Protein AF-A0A7C1S223-F1 (afdb_monomer_lite)

Radius of gyration: 25.38 Å; chains: 1; bounding box: 85×43×44 Å

Secondary structure (DSSP, 8-state):
-HHHHHHHHHHHHHHHTTGGG-------EEEEETTEEEEHHHHHTT--TTS-HHHHHHHHHHHHHHHHHHHHHHHHHHHHS-HHHHHHHHHHHHHHHHHHHHHHHHHHHHHHHHHHH-TTTGGG----

Structure (mmCIF, N/CA/C/O backbone):
data_AF-A0A7C1S223-F1
#
_entry.id   AF-A0A7C1S223-F1
#
loop_
_atom_site.group_PDB
_atom_site.id
_atom_site.type_symbol
_atom_site.label_atom_id
_atom_site.label_alt_id
_atom_site.label_comp_id
_atom_site.label_asym_id
_atom_site.label_entity_id
_atom_site.label_seq_id
_atom_site.pdbx_PDB_ins_code
_atom_site.Cartn_x
_atom_site.Cartn_y
_atom_site.Cartn_z
_atom_site.occupancy
_atom_site.B_iso_or_equiv
_atom_site.auth_seq_id
_atom_site.auth_comp_id
_atom_site.auth_asym_id
_atom_site.auth_atom_id
_atom_site.pdbx_PDB_model_num
ATOM 1 N N . MET A 1 1 ? -47.259 29.517 -0.362 1.00 57.94 1 MET A N 1
ATOM 2 C CA . MET A 1 1 ? -46.346 30.187 -1.318 1.00 57.94 1 MET A CA 1
ATOM 3 C C . MET A 1 1 ? -44.890 30.212 -0.841 1.00 57.94 1 MET A C 1
ATOM 5 O O . MET A 1 1 ? -44.037 29.763 -1.584 1.00 57.94 1 MET A O 1
ATOM 9 N N . LYS A 1 2 ? -44.570 30.630 0.398 1.00 62.50 2 LYS A N 1
ATOM 10 C CA . LYS A 1 2 ? -43.174 30.615 0.908 1.00 62.50 2 LYS A CA 1
ATOM 11 C C . LYS A 1 2 ? -42.541 29.210 1.007 1.00 62.50 2 LYS A C 1
ATOM 13 O O . LYS A 1 2 ? -41.375 29.047 0.677 1.00 62.50 2 LYS A O 1
ATOM 18 N N . LYS A 1 3 ? -43.317 28.187 1.398 1.00 65.00 3 LYS A N 1
ATOM 19 C CA . LYS A 1 3 ? -42.835 26.792 1.513 1.00 65.00 3 LYS A CA 1
ATOM 20 C C . LYS A 1 3 ? -42.526 26.142 0.157 1.00 65.00 3 LYS A C 1
ATOM 22 O O . LYS A 1 3 ? -41.528 25.450 0.036 1.00 65.00 3 LYS A O 1
ATOM 27 N N . THR A 1 4 ? -43.339 26.403 -0.869 1.00 73.50 4 THR A N 1
ATOM 28 C CA . THR A 1 4 ? -43.108 25.890 -2.230 1.00 73.50 4 THR A CA 1
ATOM 29 C C . THR A 1 4 ? -41.893 26.537 -2.893 1.00 73.50 4 THR A C 1
ATOM 31 O O . THR A 1 4 ? -41.138 25.846 -3.566 1.00 73.50 4 THR A O 1
ATOM 34 N N . VAL A 1 5 ? -41.643 27.826 -2.634 1.00 78.62 5 VAL A N 1
ATOM 35 C CA . VAL A 1 5 ? -40.414 28.511 -3.075 1.00 78.62 5 VAL A CA 1
ATOM 36 C C . VAL A 1 5 ? -39.179 27.942 -2.368 1.00 78.62 5 VAL A C 1
ATOM 38 O O . VAL A 1 5 ? -38.170 27.693 -3.017 1.00 78.62 5 VAL A O 1
ATOM 41 N N . PHE A 1 6 ? -39.265 27.658 -1.065 1.00 78.06 6 PHE A N 1
ATOM 42 C CA . PHE A 1 6 ? -38.156 27.064 -0.308 1.00 78.06 6 PHE A CA 1
ATOM 43 C C . PHE A 1 6 ? -37.776 25.661 -0.817 1.00 78.06 6 PHE A C 1
ATOM 45 O O . PHE A 1 6 ? -36.595 25.355 -0.961 1.00 78.06 6 PHE A O 1
ATOM 52 N N . ILE A 1 7 ? -38.770 24.840 -1.175 1.00 81.44 7 ILE A N 1
ATOM 53 C CA . ILE A 1 7 ? -38.551 23.510 -1.770 1.00 81.44 7 ILE A CA 1
ATOM 54 C C . ILE A 1 7 ? -37.887 23.625 -3.152 1.00 81.44 7 ILE A C 1
ATOM 56 O O . ILE A 1 7 ? -36.958 22.876 -3.443 1.00 81.44 7 ILE A O 1
ATOM 60 N N . LEU A 1 8 ? -38.304 24.587 -3.982 1.00 79.06 8 LEU A N 1
ATOM 61 C CA . LEU A 1 8 ? -37.706 24.838 -5.300 1.00 79.06 8 LEU A CA 1
ATOM 62 C C . LEU A 1 8 ? -36.240 25.290 -5.211 1.00 79.06 8 LEU A C 1
ATOM 64 O O . LEU A 1 8 ? -35.409 24.831 -5.994 1.00 79.06 8 LEU A O 1
ATOM 68 N N . VAL A 1 9 ? -35.906 26.134 -4.229 1.00 81.62 9 VAL A N 1
ATOM 69 C CA . VAL A 1 9 ? -34.526 26.586 -3.989 1.00 81.62 9 VAL A CA 1
ATOM 70 C C . VAL A 1 9 ? -33.638 25.420 -3.553 1.00 81.62 9 VAL A C 1
ATOM 72 O O . VAL A 1 9 ? -32.579 25.225 -4.148 1.00 81.62 9 VAL A O 1
ATOM 75 N N . ILE A 1 10 ? -34.093 24.596 -2.599 1.00 79.12 10 ILE A N 1
ATOM 76 C CA . ILE A 1 10 ? -33.368 23.392 -2.157 1.00 79.12 10 ILE A CA 1
ATOM 77 C C . ILE A 1 10 ? -33.157 22.422 -3.323 1.00 79.12 10 ILE A C 1
ATOM 79 O O . ILE A 1 10 ? -32.052 21.919 -3.510 1.00 79.12 10 ILE A O 1
ATOM 83 N N . CYS A 1 11 ? -34.181 22.203 -4.149 1.00 75.88 11 CYS A N 1
ATOM 84 C CA . CYS A 1 11 ? -34.079 21.311 -5.301 1.00 75.88 11 CYS A CA 1
ATOM 85 C C . CYS A 1 11 ? -33.046 21.826 -6.323 1.00 75.88 11 CYS A C 1
ATOM 87 O O . CYS A 1 11 ? -32.237 21.047 -6.821 1.00 75.88 11 CYS A O 1
ATOM 89 N N . SER A 1 12 ? -32.981 23.143 -6.564 1.00 71.88 12 SER A N 1
ATOM 90 C CA . SER A 1 12 ? -31.993 23.733 -7.484 1.00 71.88 12 SER A CA 1
ATOM 91 C C . SER A 1 12 ? -30.538 23.584 -7.014 1.00 71.88 12 SER A C 1
ATOM 93 O O . SER A 1 12 ? -29.646 23.416 -7.845 1.00 71.88 12 SER A O 1
ATOM 95 N N . VAL A 1 13 ? -30.298 23.583 -5.696 1.00 73.19 13 VAL A N 1
ATOM 96 C CA . VAL A 1 13 ? -28.958 23.384 -5.118 1.00 73.19 13 VAL A CA 1
ATOM 97 C C . VAL A 1 13 ? -28.494 21.939 -5.312 1.00 73.19 13 VAL A C 1
ATOM 99 O O . VAL A 1 13 ? -27.343 21.717 -5.677 1.00 73.19 13 VAL A O 1
ATOM 102 N N . VAL A 1 14 ? -29.393 20.959 -5.166 1.00 71.25 14 VAL A N 1
ATOM 103 C CA . VAL A 1 14 ? -29.063 19.534 -5.357 1.00 71.25 14 VAL A CA 1
ATOM 104 C C . VAL A 1 14 ? -28.717 19.220 -6.821 1.00 71.25 14 VAL A C 1
ATOM 106 O O . VAL A 1 14 ? -27.809 18.434 -7.081 1.00 71.25 14 VAL A O 1
ATOM 109 N N . PHE A 1 15 ? -29.362 19.879 -7.792 1.00 65.88 15 PHE A N 1
ATOM 110 C CA . PHE A 1 15 ? -29.074 19.668 -9.219 1.00 65.88 15 PHE A CA 1
ATOM 111 C C . PHE A 1 15 ? -27.711 20.218 -9.678 1.00 65.88 15 PHE A C 1
ATOM 113 O O . PHE A 1 15 ? -27.177 19.747 -10.681 1.00 65.88 15 PHE A O 1
ATOM 120 N N . LYS A 1 16 ? -27.110 21.179 -8.959 1.00 65.06 16 LYS A N 1
ATOM 121 C CA . LYS A 1 16 ? -25.791 21.748 -9.304 1.00 65.06 16 LYS A CA 1
ATOM 122 C C . LYS A 1 16 ? -24.601 20.953 -8.760 1.00 65.06 16 LYS A C 1
ATOM 124 O O . LYS A 1 16 ? -23.479 21.172 -9.206 1.00 65.06 16 LYS A O 1
ATOM 129 N N . SER A 1 17 ? -24.821 19.985 -7.871 1.00 58.94 17 SER A N 1
ATOM 130 C CA . SER A 1 17 ? -23.744 19.141 -7.332 1.00 58.94 17 SER A CA 1
ATOM 131 C C . SER A 1 17 ? -23.275 18.026 -8.278 1.00 58.94 17 SER A C 1
ATOM 133 O O . SER A 1 17 ? -22.273 17.379 -7.988 1.00 58.94 17 SER A O 1
ATOM 135 N N . CYS A 1 18 ? -23.944 17.803 -9.416 1.00 61.44 18 CYS A N 1
ATOM 136 C CA . CYS A 1 18 ? -23.562 16.747 -10.365 1.00 61.44 18 CYS A CA 1
ATOM 137 C C . CYS A 1 18 ? -22.368 17.110 -11.275 1.00 61.44 18 CYS A C 1
ATOM 139 O O . CYS A 1 18 ? -21.725 16.212 -11.806 1.00 61.44 18 CYS A O 1
ATOM 141 N N . GLU A 1 19 ? -22.015 18.393 -11.430 1.00 57.50 19 GLU A N 1
ATOM 142 C CA . GLU A 1 19 ? -20.868 18.817 -12.265 1.00 57.50 19 GLU A CA 1
ATOM 143 C C . GLU A 1 19 ? -19.510 18.743 -11.538 1.00 57.50 19 GLU A C 1
ATOM 145 O O . GLU A 1 19 ? -18.454 18.778 -12.174 1.00 57.50 19 GLU A O 1
ATOM 150 N N . LEU A 1 20 ? -19.510 18.555 -10.211 1.00 54.66 20 LEU A N 1
ATOM 151 C CA . LEU A 1 20 ? -18.281 18.400 -9.420 1.00 54.66 20 LEU A CA 1
ATOM 152 C C . LEU A 1 20 ? -17.667 16.989 -9.513 1.00 54.66 20 LEU A C 1
ATOM 154 O O . LEU A 1 20 ? -16.570 16.760 -9.013 1.00 54.66 20 LEU A O 1
ATOM 158 N N . PHE A 1 21 ? -18.343 16.054 -10.190 1.00 56.44 21 PHE A N 1
ATOM 159 C CA . PHE A 1 21 ? -17.828 14.722 -10.538 1.00 56.44 21 PHE A CA 1
ATOM 160 C C . PHE A 1 21 ? -17.119 14.709 -11.899 1.00 56.44 21 PHE A C 1
ATOM 162 O O . PHE A 1 21 ? -17.083 13.692 -12.596 1.00 56.44 21 PHE A O 1
ATOM 169 N N . THR A 1 22 ? -16.520 15.834 -12.294 1.00 50.66 22 THR A N 1
ATOM 170 C CA . THR A 1 22 ? -15.601 15.841 -13.430 1.00 50.66 22 THR A CA 1
ATOM 171 C C . THR A 1 22 ? -14.393 14.994 -13.044 1.00 50.66 22 THR A C 1
ATOM 173 O O . THR A 1 22 ? -13.528 15.428 -12.281 1.00 50.66 22 THR A O 1
ATOM 176 N N . LYS A 1 23 ? -14.359 13.751 -13.541 1.00 54.97 23 LYS A N 1
ATOM 177 C CA . LYS A 1 23 ? -13.195 12.871 -13.470 1.00 54.97 23 LYS A CA 1
ATOM 178 C C . LYS A 1 23 ? -12.013 13.661 -14.020 1.00 54.97 23 LYS A C 1
ATOM 180 O O . LYS A 1 23 ? -11.907 13.864 -15.228 1.00 54.97 23 LYS A O 1
ATOM 185 N N . LYS A 1 24 ? -11.138 14.122 -13.119 1.00 52.16 24 LYS A N 1
ATOM 186 C CA . LYS A 1 24 ? -9.767 14.526 -13.445 1.00 52.16 24 LYS A CA 1
ATOM 187 C C . LYS A 1 24 ? -9.246 13.489 -14.436 1.00 52.16 24 LYS A C 1
ATOM 189 O O . LYS A 1 24 ? -9.527 12.309 -14.239 1.00 52.16 24 LYS A O 1
ATOM 194 N N . THR A 1 25 ? -8.594 13.910 -15.513 1.00 55.53 25 THR A N 1
ATOM 195 C CA . THR A 1 25 ? -8.080 13.037 -16.580 1.00 55.53 25 THR A CA 1
ATOM 196 C C . THR A 1 25 ? -7.046 12.062 -16.010 1.00 55.53 25 THR A C 1
ATOM 198 O O . THR A 1 25 ? -5.842 12.274 -16.114 1.00 55.53 25 THR A O 1
ATOM 201 N N . MET A 1 26 ? -7.518 11.037 -15.305 1.00 67.12 26 MET A N 1
ATOM 202 C CA . MET A 1 26 ? -6.725 10.018 -14.646 1.00 67.12 26 MET A CA 1
ATOM 203 C C . MET A 1 26 ? -6.450 8.944 -15.689 1.00 67.12 26 MET A C 1
ATOM 205 O O . MET A 1 26 ? -7.260 8.041 -15.851 1.00 67.12 26 MET A O 1
ATOM 209 N N . GLY A 1 27 ? -5.352 9.116 -16.432 1.00 81.88 27 GLY A N 1
ATOM 210 C CA . GLY A 1 27 ? -4.732 8.112 -17.303 1.00 81.88 27 GLY A CA 1
ATOM 211 C C . GLY A 1 27 ? -5.677 7.236 -18.139 1.00 81.88 27 GLY A C 1
ATOM 212 O O . GLY A 1 27 ? -6.808 7.590 -18.461 1.00 81.88 27 GLY A O 1
ATOM 213 N N . THR A 1 28 ? -5.187 6.060 -18.528 1.00 91.88 28 THR A N 1
ATOM 214 C CA . THR A 1 28 ? -6.028 4.981 -19.072 1.00 91.88 28 THR A CA 1
ATOM 215 C C . THR A 1 28 ? -6.172 3.912 -17.990 1.00 91.88 28 THR A C 1
ATOM 217 O O . THR A 1 28 ? -5.149 3.342 -17.606 1.00 91.88 28 THR A O 1
ATOM 220 N N . PRO A 1 29 ? -7.378 3.642 -17.459 1.00 92.75 29 PRO A N 1
ATOM 221 C CA . PRO A 1 29 ? -7.559 2.593 -16.463 1.00 92.75 29 PRO A CA 1
ATOM 222 C C . PRO A 1 29 ? -7.357 1.214 -17.101 1.00 92.75 29 PRO A C 1
ATOM 224 O O . PRO A 1 29 ? -7.846 0.954 -18.200 1.00 92.75 29 PRO A O 1
ATOM 227 N N . VAL A 1 30 ? -6.647 0.331 -16.401 1.00 94.25 30 VAL A N 1
ATOM 228 C CA . VAL A 1 30 ? -6.359 -1.048 -16.834 1.00 94.25 30 VAL A CA 1
ATOM 229 C C . VAL A 1 30 ? -7.015 -2.100 -15.937 1.00 94.25 30 VAL A C 1
ATOM 231 O O . VAL A 1 30 ? -7.243 -3.219 -16.384 1.00 94.25 30 VAL A O 1
ATOM 234 N N . ALA A 1 31 ? -7.362 -1.745 -14.695 1.00 95.44 31 ALA A N 1
ATOM 235 C CA . ALA A 1 31 ? -8.143 -2.582 -13.784 1.00 95.44 31 ALA A CA 1
ATOM 236 C C . ALA A 1 31 ? -8.930 -1.724 -12.775 1.00 95.44 31 ALA A C 1
ATOM 238 O O . ALA A 1 31 ? -8.633 -0.542 -12.587 1.00 95.44 31 ALA A O 1
ATOM 239 N N . ARG A 1 32 ? -9.943 -2.314 -12.128 1.00 95.06 32 ARG A N 1
ATOM 240 C CA . ARG A 1 32 ? -10.811 -1.651 -11.142 1.00 95.06 32 ARG A CA 1
ATOM 241 C C . ARG A 1 32 ? -11.227 -2.634 -10.041 1.00 95.06 32 ARG A C 1
ATOM 243 O O . ARG A 1 32 ? -11.603 -3.758 -10.360 1.00 95.06 32 ARG A O 1
ATOM 250 N N . VAL A 1 33 ? -11.210 -2.183 -8.785 1.00 95.69 33 VAL A N 1
ATOM 251 C CA . VAL A 1 33 ? -11.846 -2.838 -7.626 1.00 95.69 33 VAL A CA 1
ATOM 252 C C . VAL A 1 33 ? -12.664 -1.775 -6.892 1.00 95.69 33 VAL A C 1
ATOM 254 O O . VAL A 1 33 ? -12.104 -0.762 -6.478 1.00 95.69 33 VAL A O 1
ATOM 257 N N . ASP A 1 34 ? -13.981 -1.964 -6.799 1.00 91.69 34 ASP A N 1
ATOM 258 C CA . ASP A 1 34 ? -14.938 -0.980 -6.272 1.00 91.69 34 ASP A CA 1
ATOM 259 C C . ASP A 1 34 ? -14.729 0.425 -6.854 1.00 91.69 34 ASP A C 1
ATOM 261 O O . ASP A 1 34 ? -14.873 0.601 -8.058 1.00 91.69 34 ASP A O 1
ATOM 265 N N . GLU A 1 35 ? -14.398 1.442 -6.064 1.00 90.62 35 GLU A N 1
ATOM 266 C CA . GLU A 1 35 ? -14.139 2.807 -6.560 1.00 90.62 35 GLU A CA 1
ATOM 267 C C . GLU A 1 35 ? -12.645 3.091 -6.800 1.00 90.62 35 GLU A C 1
ATOM 269 O O . GLU A 1 35 ? -12.259 4.212 -7.136 1.00 90.62 35 GLU A O 1
ATOM 274 N N . THR A 1 36 ? -11.798 2.067 -6.676 1.00 92.44 36 THR A N 1
ATOM 275 C CA . THR A 1 36 ? -10.351 2.156 -6.883 1.00 92.44 36 THR A CA 1
ATOM 276 C C . THR A 1 36 ? -9.984 1.677 -8.283 1.00 92.44 36 THR A C 1
ATOM 278 O O . THR A 1 36 ? -10.400 0.607 -8.730 1.00 92.44 36 THR A O 1
ATOM 281 N N . TYR A 1 37 ? -9.165 2.458 -8.980 1.00 94.12 37 TYR A N 1
ATOM 282 C CA . TYR A 1 37 ? -8.721 2.173 -10.341 1.00 94.12 37 TYR A CA 1
ATOM 283 C C . TYR A 1 37 ? -7.202 2.032 -10.370 1.00 94.12 37 TYR A C 1
ATOM 285 O O . TYR A 1 37 ? -6.500 2.780 -9.692 1.00 94.12 37 TYR A O 1
ATOM 293 N N . LEU A 1 38 ? -6.719 1.090 -11.174 1.00 94.38 38 LEU A N 1
ATOM 294 C CA . LEU A 1 38 ? -5.312 0.951 -11.529 1.00 94.38 38 LEU A CA 1
ATOM 295 C C . LEU A 1 38 ? -5.102 1.530 -12.924 1.00 94.38 38 LEU A C 1
ATOM 297 O O . LEU A 1 38 ? -5.873 1.211 -13.837 1.00 94.38 38 LEU A O 1
ATOM 301 N N . TYR A 1 39 ? -4.069 2.347 -13.107 1.00 94.12 39 TYR A N 1
ATOM 302 C CA . TYR A 1 39 ? -3.822 3.037 -14.368 1.00 94.12 39 TYR A CA 1
ATOM 303 C C . TYR A 1 39 ? -2.660 2.426 -15.139 1.00 94.12 39 TYR A C 1
ATOM 305 O O . TYR A 1 39 ? -1.787 1.757 -14.592 1.00 94.12 39 TYR A O 1
ATOM 313 N N . LYS A 1 40 ? -2.650 2.672 -16.450 1.00 92.75 40 LYS A N 1
ATOM 314 C CA . LYS A 1 40 ? -1.601 2.195 -17.352 1.00 92.75 40 LYS A CA 1
ATOM 315 C C . LYS A 1 40 ? -0.207 2.628 -16.895 1.00 92.75 40 LYS A C 1
ATOM 317 O O . LYS A 1 40 ? 0.713 1.826 -16.986 1.00 92.75 40 LYS A O 1
ATOM 322 N N . ASP A 1 41 ? -0.065 3.842 -16.372 1.00 91.12 41 ASP A N 1
ATOM 323 C CA . ASP A 1 41 ? 1.226 4.382 -15.933 1.00 91.12 41 ASP A CA 1
ATOM 324 C C . ASP A 1 41 ? 1.788 3.627 -14.714 1.00 91.12 41 ASP A C 1
ATOM 326 O O . ASP A 1 41 ? 2.993 3.395 -14.646 1.00 91.12 41 ASP A O 1
ATOM 330 N N . ASP A 1 42 ? 0.918 3.139 -13.819 1.00 89.38 42 ASP A N 1
ATOM 331 C CA . ASP A 1 42 ? 1.304 2.326 -12.650 1.00 89.38 42 ASP A CA 1
ATOM 332 C C . ASP A 1 42 ? 1.877 0.958 -13.055 1.00 89.38 42 ASP A C 1
ATOM 334 O O . ASP A 1 42 ? 2.610 0.316 -12.303 1.00 89.38 42 ASP A O 1
ATOM 338 N N . VAL A 1 43 ? 1.515 0.496 -14.252 1.00 92.12 43 VAL A N 1
ATOM 339 C CA . VAL A 1 43 ? 1.881 -0.815 -14.793 1.00 92.12 43 VAL A CA 1
ATOM 340 C C . VAL A 1 43 ? 3.005 -0.699 -15.824 1.00 92.12 43 VAL A C 1
ATOM 342 O O . VAL A 1 43 ? 3.801 -1.624 -15.971 1.00 92.12 43 VAL A O 1
ATOM 345 N N . ALA A 1 44 ? 3.113 0.441 -16.512 1.00 89.50 44 ALA A N 1
ATOM 346 C CA . ALA A 1 44 ? 4.116 0.687 -17.543 1.00 89.50 44 ALA A CA 1
ATOM 347 C C . ALA A 1 44 ? 5.548 0.577 -17.003 1.00 89.50 44 ALA A C 1
ATOM 349 O O . ALA A 1 44 ? 6.419 0.065 -17.699 1.00 89.50 44 ALA A O 1
ATOM 350 N N . ALA A 1 45 ? 5.776 0.973 -15.747 1.00 87.06 45 ALA A N 1
ATOM 351 C CA . ALA A 1 45 ? 7.079 0.865 -15.091 1.00 87.06 45 ALA A CA 1
ATOM 352 C C . ALA A 1 45 ? 7.558 -0.588 -14.878 1.00 87.06 45 ALA A C 1
ATOM 354 O O . ALA A 1 45 ? 8.723 -0.805 -14.559 1.00 87.06 45 ALA A O 1
ATOM 355 N N . LEU A 1 46 ? 6.677 -1.584 -15.034 1.00 89.06 46 LEU A N 1
ATOM 356 C CA . LEU A 1 46 ? 7.008 -3.003 -14.868 1.00 89.06 46 LEU A CA 1
ATOM 357 C C . LEU A 1 46 ? 7.573 -3.644 -16.140 1.00 89.06 46 LEU A C 1
ATOM 359 O O . LEU A 1 46 ? 8.044 -4.778 -16.076 1.00 89.06 46 LEU A O 1
ATOM 363 N N . VAL A 1 47 ? 7.469 -2.965 -17.285 1.00 90.75 47 VAL A N 1
ATOM 364 C CA . VAL A 1 47 ? 7.859 -3.503 -18.591 1.00 90.75 47 VAL A CA 1
ATOM 365 C C . VAL A 1 47 ? 9.132 -2.813 -19.064 1.00 90.75 47 VAL A C 1
ATOM 367 O O . VAL A 1 47 ? 9.163 -1.589 -19.183 1.00 90.75 47 VAL A O 1
ATOM 370 N N . THR A 1 48 ? 10.171 -3.594 -19.364 1.00 89.81 48 THR A N 1
ATOM 371 C CA . THR A 1 48 ? 11.413 -3.085 -19.961 1.00 89.81 48 THR A CA 1
ATOM 372 C C . THR A 1 48 ? 11.462 -3.373 -21.467 1.00 89.81 48 THR A C 1
ATOM 374 O O . THR A 1 48 ? 10.786 -4.295 -21.935 1.00 89.81 48 THR A O 1
ATOM 377 N N . PRO A 1 49 ? 12.233 -2.600 -22.258 1.00 88.88 49 PRO A N 1
ATOM 378 C CA . PRO A 1 49 ? 12.316 -2.774 -23.712 1.00 88.88 49 PRO A CA 1
ATOM 379 C C . PRO A 1 49 ? 12.812 -4.152 -24.168 1.00 88.88 49 PRO A C 1
ATOM 381 O O . PRO A 1 49 ? 12.539 -4.561 -25.292 1.00 88.88 49 PRO A O 1
ATOM 384 N N . GLU A 1 50 ? 13.551 -4.860 -23.316 1.00 92.06 50 GLU A N 1
ATOM 385 C CA . GLU A 1 50 ? 14.140 -6.170 -23.606 1.00 92.06 50 GLU A CA 1
ATOM 386 C C . GLU A 1 50 ? 13.130 -7.321 -23.463 1.00 92.06 50 GLU A C 1
ATOM 388 O O . GLU A 1 50 ? 13.430 -8.454 -23.840 1.00 92.06 50 GLU A O 1
ATOM 393 N N . MET A 1 51 ? 11.945 -7.054 -22.906 1.00 92.88 51 MET A N 1
ATOM 394 C CA . MET A 1 51 ? 10.927 -8.070 -22.655 1.00 92.88 51 MET A CA 1
ATOM 395 C C . MET A 1 51 ? 10.145 -8.428 -23.917 1.00 92.88 51 MET A C 1
ATOM 397 O O . MET A 1 51 ? 9.753 -7.566 -24.704 1.00 92.88 51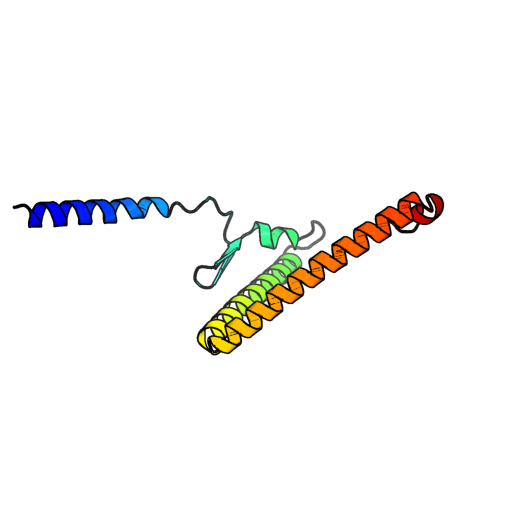 MET A O 1
ATOM 401 N N . THR A 1 52 ? 9.825 -9.715 -24.060 1.00 95.62 52 THR A N 1
ATOM 402 C CA . THR A 1 52 ? 8.868 -10.171 -25.071 1.00 95.62 52 THR A CA 1
ATOM 403 C C . THR A 1 52 ? 7.444 -9.728 -24.718 1.00 95.62 52 THR A C 1
ATOM 405 O O . THR A 1 52 ? 7.128 -9.361 -23.575 1.00 95.62 52 THR A O 1
ATOM 408 N N . VAL A 1 53 ? 6.547 -9.765 -25.705 1.00 92.88 53 VAL A N 1
ATOM 409 C CA . VAL A 1 53 ? 5.128 -9.444 -25.490 1.00 92.88 53 VAL A CA 1
ATOM 410 C C . VAL A 1 53 ? 4.501 -10.443 -24.513 1.00 92.88 53 VAL A C 1
ATOM 412 O O . VAL A 1 53 ? 3.725 -10.064 -23.639 1.00 92.88 53 VAL A O 1
ATOM 415 N N . GLU A 1 54 ? 4.878 -11.712 -24.615 1.00 95.12 54 GLU A N 1
ATOM 416 C CA . GLU A 1 54 ? 4.397 -12.794 -23.768 1.00 95.12 54 GLU A CA 1
ATOM 417 C C . GLU A 1 54 ? 4.852 -12.611 -22.314 1.00 95.12 54 GLU A C 1
ATOM 419 O O . GLU A 1 54 ? 4.031 -12.666 -21.394 1.00 95.12 54 GLU A O 1
ATOM 424 N N . ASP A 1 55 ? 6.138 -12.324 -22.097 1.00 93.19 55 ASP A N 1
ATOM 425 C CA . ASP A 1 55 ? 6.695 -12.145 -20.752 1.00 93.19 55 ASP A CA 1
ATOM 426 C C . ASP A 1 55 ? 6.111 -10.911 -20.060 1.00 93.19 55 ASP A C 1
ATOM 428 O O . ASP A 1 55 ? 5.716 -10.960 -18.888 1.00 93.19 55 ASP A O 1
ATOM 432 N N . SER A 1 56 ? 6.007 -9.801 -20.798 1.00 94.19 56 SER A N 1
ATOM 433 C CA . SER A 1 56 ? 5.415 -8.563 -20.288 1.00 94.19 56 SER A CA 1
ATOM 434 C C . SER A 1 56 ? 3.939 -8.748 -19.939 1.00 94.19 56 SER A C 1
ATOM 436 O O . SER A 1 56 ? 3.524 -8.347 -18.850 1.00 94.19 56 SER A O 1
ATOM 438 N N . ALA A 1 57 ? 3.160 -9.444 -20.773 1.00 94.62 57 ALA A N 1
ATOM 439 C CA . ALA A 1 57 ? 1.766 -9.761 -20.475 1.00 94.62 57 ALA A CA 1
ATOM 440 C C . ALA A 1 57 ? 1.615 -10.602 -19.194 1.00 94.62 57 ALA A C 1
ATOM 442 O O . ALA A 1 57 ? 0.749 -10.312 -18.363 1.00 94.62 57 ALA A O 1
ATOM 443 N N . VAL A 1 58 ? 2.471 -11.610 -18.987 1.00 96.62 58 VAL A N 1
ATOM 444 C CA . VAL A 1 58 ? 2.443 -12.450 -17.776 1.00 96.62 58 VAL A CA 1
ATOM 445 C C . VAL A 1 58 ? 2.774 -11.640 -16.520 1.00 96.62 58 VAL A C 1
ATOM 447 O O . VAL A 1 58 ? 2.083 -11.774 -15.503 1.00 96.62 58 VAL A O 1
ATOM 450 N N . ILE A 1 59 ? 3.805 -10.793 -16.571 1.00 95.25 59 ILE A N 1
ATOM 451 C CA . ILE A 1 59 ? 4.226 -9.962 -15.433 1.00 95.25 59 ILE A CA 1
ATOM 452 C C . ILE A 1 59 ? 3.158 -8.931 -15.079 1.00 95.25 59 ILE A C 1
ATOM 454 O O . ILE A 1 59 ? 2.773 -8.823 -13.910 1.00 95.25 59 ILE A O 1
ATOM 458 N N . VAL A 1 60 ? 2.621 -8.237 -16.083 1.00 95.81 60 VAL A N 1
ATOM 459 C CA . VAL A 1 60 ? 1.539 -7.267 -15.903 1.00 95.81 60 VAL A CA 1
ATOM 460 C C . VAL A 1 60 ? 0.303 -7.941 -15.312 1.00 95.81 60 VAL A C 1
ATOM 462 O O . VAL A 1 60 ? -0.230 -7.472 -14.308 1.00 95.81 60 VAL A O 1
ATOM 465 N N . ASN A 1 61 ? -0.121 -9.081 -15.859 1.00 95.88 61 ASN A N 1
ATOM 466 C CA . ASN A 1 61 ? -1.284 -9.803 -15.347 1.00 95.88 61 ASN A CA 1
ATOM 467 C C . ASN A 1 61 ? -1.079 -10.256 -13.891 1.00 95.88 61 ASN A C 1
ATOM 469 O O . ASN A 1 61 ? -1.969 -10.114 -13.051 1.00 95.88 61 ASN A O 1
ATOM 473 N N . ARG A 1 62 ? 0.114 -10.756 -13.545 1.00 96.38 62 ARG A N 1
ATOM 474 C CA . ARG A 1 62 ? 0.447 -11.124 -12.161 1.00 96.38 62 ARG A CA 1
ATOM 475 C C . ARG A 1 62 ? 0.373 -9.919 -11.224 1.00 96.38 62 ARG A C 1
ATOM 477 O O . ARG A 1 62 ? -0.147 -10.046 -10.116 1.00 96.38 62 ARG A O 1
ATOM 484 N N . PHE A 1 63 ? 0.881 -8.769 -11.658 1.00 96.75 63 PHE A N 1
ATOM 485 C CA . PHE A 1 63 ? 0.807 -7.536 -10.886 1.00 96.75 63 PHE A CA 1
ATOM 486 C C . PHE A 1 63 ? -0.643 -7.103 -10.652 1.00 96.75 63 PHE A C 1
ATOM 488 O O . PHE A 1 63 ? -1.015 -6.875 -9.502 1.00 96.75 63 PHE A O 1
ATOM 495 N N . ILE A 1 64 ? -1.464 -7.066 -11.707 1.00 97.44 64 ILE A N 1
ATOM 496 C CA . ILE A 1 64 ? -2.885 -6.700 -11.628 1.00 97.44 64 ILE A CA 1
ATOM 497 C C . ILE A 1 64 ? -3.629 -7.631 -10.665 1.00 97.44 64 ILE A C 1
ATOM 499 O O . ILE A 1 64 ? -4.343 -7.155 -9.784 1.00 97.44 64 ILE A O 1
ATOM 503 N N . ASN A 1 65 ? -3.416 -8.946 -10.768 1.00 97.81 65 ASN A N 1
ATOM 504 C CA . ASN A 1 65 ? -4.056 -9.920 -9.882 1.00 97.81 65 ASN A CA 1
ATOM 505 C C . ASN A 1 65 ? -3.647 -9.730 -8.419 1.00 97.81 65 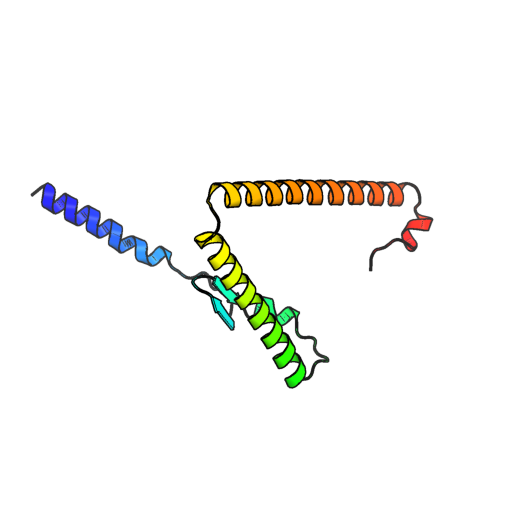ASN A C 1
ATOM 507 O O . ASN A 1 65 ? -4.499 -9.758 -7.529 1.00 97.81 65 ASN A O 1
ATOM 511 N N . ARG A 1 66 ? -2.355 -9.498 -8.149 1.00 97.62 66 ARG A N 1
ATOM 512 C CA . ARG A 1 66 ? -1.873 -9.215 -6.790 1.00 97.62 66 ARG A CA 1
ATOM 513 C C . ARG A 1 66 ? -2.477 -7.923 -6.249 1.00 97.62 66 ARG A C 1
ATOM 515 O O . ARG A 1 66 ? -2.960 -7.918 -5.121 1.00 97.62 66 ARG A O 1
ATOM 522 N N . TRP A 1 67 ? -2.471 -6.861 -7.051 1.00 97.50 67 TRP A N 1
ATOM 523 C CA . TRP A 1 67 ? -3.063 -5.577 -6.692 1.00 97.50 67 TRP A CA 1
ATOM 524 C C . TRP A 1 67 ? -4.549 -5.734 -6.350 1.00 97.50 67 TRP A C 1
ATOM 526 O O . TRP A 1 67 ? -4.966 -5.346 -5.261 1.00 97.50 67 TRP A O 1
ATOM 536 N N . ALA A 1 68 ? -5.330 -6.385 -7.215 1.00 98.00 68 ALA A N 1
ATOM 537 C CA . ALA A 1 68 ? -6.759 -6.588 -6.997 1.00 98.00 68 ALA A CA 1
ATOM 538 C C . ALA A 1 68 ? -7.030 -7.430 -5.740 1.00 98.00 68 ALA A C 1
ATOM 540 O O . ALA A 1 68 ? -7.887 -7.085 -4.929 1.00 98.00 68 ALA A O 1
ATOM 541 N N . THR A 1 69 ? -6.245 -8.49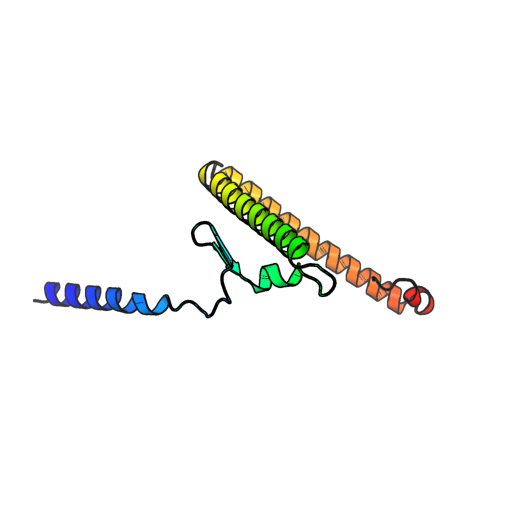2 -5.533 1.00 98.06 69 THR A N 1
ATOM 542 C CA . THR A 1 69 ? -6.332 -9.333 -4.329 1.00 98.06 69 THR A CA 1
ATOM 543 C C . THR A 1 69 ? -6.097 -8.510 -3.063 1.00 98.06 69 THR A C 1
ATOM 545 O O . THR A 1 69 ? -6.849 -8.638 -2.101 1.00 98.06 69 THR A O 1
ATOM 548 N N . GLN A 1 70 ? -5.091 -7.630 -3.058 1.00 97.88 70 GLN A N 1
ATOM 549 C CA . GLN A 1 70 ? -4.809 -6.754 -1.919 1.00 97.88 70 GLN A CA 1
ATOM 550 C C . GLN A 1 70 ? -5.958 -5.779 -1.636 1.00 97.88 70 GLN A C 1
ATOM 552 O O . GLN A 1 70 ? -6.299 -5.591 -0.469 1.00 97.88 70 GLN A O 1
ATOM 557 N N . GLN A 1 71 ? -6.586 -5.207 -2.670 1.00 97.50 71 GLN A N 1
ATOM 558 C CA . GLN A 1 71 ? -7.750 -4.329 -2.490 1.00 97.50 71 GLN A CA 1
ATOM 559 C C . GLN A 1 71 ? -8.922 -5.078 -1.846 1.00 97.50 71 GLN A C 1
ATOM 561 O O . GLN A 1 71 ? -9.453 -4.635 -0.828 1.00 97.50 71 GLN A O 1
ATOM 566 N N . LEU A 1 72 ? -9.261 -6.257 -2.374 1.00 97.50 72 LEU A N 1
ATOM 567 C CA . LEU A 1 72 ? -10.357 -7.079 -1.855 1.00 97.50 72 LEU A CA 1
ATOM 568 C C . LEU A 1 72 ? -10.107 -7.538 -0.412 1.00 97.50 72 LEU A C 1
ATOM 570 O O . LEU A 1 72 ? -11.021 -7.518 0.415 1.00 97.50 72 LEU A O 1
ATOM 574 N N . LEU A 1 73 ? -8.870 -7.926 -0.086 1.00 97.25 73 LEU A N 1
ATOM 575 C CA . LEU A 1 73 ? -8.484 -8.287 1.280 1.00 97.25 73 LEU A CA 1
ATOM 576 C C . LEU A 1 73 ? -8.599 -7.093 2.229 1.00 97.25 73 LEU A C 1
ATOM 578 O O . LEU A 1 73 ? -9.125 -7.243 3.329 1.00 97.25 73 LEU A O 1
ATOM 582 N N . MET A 1 74 ? -8.150 -5.911 1.804 1.00 95.38 74 MET A N 1
ATOM 583 C CA . MET A 1 74 ? -8.242 -4.688 2.600 1.00 95.38 74 MET A CA 1
ATOM 584 C C . MET A 1 74 ? -9.700 -4.285 2.854 1.00 95.38 74 MET A C 1
ATOM 586 O O . MET A 1 74 ? -10.077 -3.941 3.972 1.00 95.38 74 MET A O 1
ATOM 590 N N . GLU A 1 75 ? -10.556 -4.365 1.840 1.00 95.31 75 GLU A N 1
ATOM 591 C CA . GLU A 1 75 ? -11.993 -4.143 2.001 1.00 95.31 75 GLU A CA 1
ATOM 592 C C . GLU A 1 75 ? -12.645 -5.168 2.929 1.00 95.31 75 GLU A C 1
ATOM 594 O O . GLU A 1 75 ? -13.457 -4.804 3.782 1.00 95.31 75 GLU A O 1
ATOM 599 N N . GLY A 1 76 ? -12.270 -6.442 2.798 1.00 96.50 76 GLY A N 1
ATOM 600 C CA . GLY A 1 76 ? -12.689 -7.495 3.716 1.00 96.50 76 GLY A CA 1
ATOM 601 C C . GLY A 1 76 ? -12.266 -7.201 5.155 1.00 96.50 76 GLY A C 1
ATOM 602 O O . GLY A 1 76 ? -13.081 -7.330 6.065 1.00 96.50 76 GLY A O 1
ATOM 603 N N . ALA A 1 77 ? -11.029 -6.747 5.361 1.00 96.25 77 ALA A N 1
ATOM 604 C CA . ALA A 1 77 ? -10.509 -6.365 6.669 1.00 96.25 77 ALA A CA 1
ATOM 605 C C . ALA A 1 77 ? -11.310 -5.203 7.277 1.00 96.25 77 ALA A C 1
ATOM 607 O O . ALA A 1 77 ? -11.797 -5.324 8.398 1.00 96.25 77 ALA A O 1
ATOM 608 N N . ARG A 1 78 ? -11.554 -4.129 6.515 1.00 93.81 78 ARG A N 1
ATOM 609 C CA . ARG A 1 78 ? -12.344 -2.971 6.979 1.00 93.81 78 ARG A CA 1
ATOM 610 C C . ARG A 1 78 ? -13.769 -3.327 7.399 1.00 93.81 78 ARG A C 1
ATOM 612 O O . ARG A 1 78 ? -14.306 -2.712 8.315 1.00 93.81 78 ARG A O 1
ATOM 619 N N . ARG A 1 79 ? -14.400 -4.296 6.729 1.00 96.00 79 ARG A N 1
ATOM 620 C CA . ARG A 1 79 ? -15.768 -4.725 7.063 1.00 96.00 79 ARG A CA 1
ATOM 621 C C . ARG A 1 79 ? -15.831 -5.685 8.249 1.00 96.00 79 ARG A C 1
ATOM 623 O O . ARG A 1 79 ? -16.842 -5.701 8.941 1.00 96.00 79 ARG A O 1
ATOM 630 N N . ASN A 1 80 ? -14.792 -6.495 8.451 1.00 97.81 80 ASN A N 1
ATOM 631 C CA . ASN A 1 80 ? -14.844 -7.634 9.370 1.00 97.81 80 ASN A CA 1
ATOM 632 C C . ASN A 1 80 ? -14.023 -7.452 10.658 1.00 97.81 80 ASN A C 1
ATOM 634 O O . ASN A 1 80 ? -14.236 -8.197 11.611 1.00 97.81 80 ASN A O 1
ATOM 638 N N . ILE A 1 81 ? -13.092 -6.495 10.711 1.00 97.44 81 ILE A N 1
ATOM 639 C CA . ILE A 1 81 ? -12.318 -6.171 11.920 1.00 97.44 81 ILE A CA 1
ATOM 640 C C . ILE A 1 81 ? -13.090 -5.137 12.753 1.00 97.44 81 ILE A C 1
ATOM 642 O O . ILE A 1 81 ? -13.717 -4.237 12.198 1.00 97.44 81 ILE A O 1
ATOM 646 N N . SER A 1 82 ? -13.057 -5.240 14.085 1.00 98.25 82 SER A N 1
ATOM 647 C CA . SER A 1 82 ? -13.722 -4.263 14.959 1.00 98.25 82 SER A CA 1
ATOM 648 C C . SER A 1 82 ? -13.098 -2.870 14.831 1.00 98.25 82 SER A C 1
ATOM 650 O O . SER A 1 82 ? -11.895 -2.740 14.620 1.00 98.25 82 SER A O 1
ATOM 652 N N . LEU A 1 83 ? -13.900 -1.816 15.013 1.00 97.44 83 LEU A N 1
ATOM 653 C CA . LEU A 1 83 ? -13.421 -0.430 14.905 1.00 97.44 83 LEU A CA 1
ATOM 654 C C . LEU A 1 83 ? -12.237 -0.139 15.838 1.00 97.44 83 LEU A C 1
ATOM 656 O O . LEU A 1 83 ? -11.246 0.424 15.397 1.00 97.44 83 LEU A O 1
ATOM 660 N N . SER A 1 84 ? -12.288 -0.615 17.086 1.00 98.06 84 SER A N 1
ATOM 661 C CA . SER A 1 84 ? -11.196 -0.434 18.053 1.00 98.06 84 SER A CA 1
ATOM 662 C C . SER A 1 84 ? -9.880 -1.075 17.604 1.00 98.06 84 SER A C 1
ATOM 664 O O . SER A 1 84 ? -8.802 -0.587 17.921 1.00 98.06 84 SER A O 1
ATOM 666 N N . GLU A 1 85 ? -9.957 -2.202 16.895 1.00 98.12 85 GLU A N 1
ATOM 667 C CA . GLU A 1 85 ? -8.775 -2.890 16.382 1.00 98.12 85 GLU A CA 1
ATOM 668 C C . GLU A 1 85 ? -8.249 -2.218 15.111 1.00 98.12 85 GLU A C 1
ATOM 670 O O . GLU A 1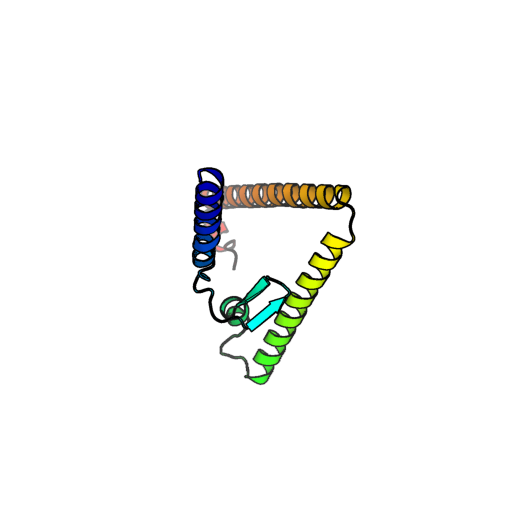 85 ? -7.038 -2.125 14.933 1.00 98.12 85 GLU A O 1
ATOM 675 N N . GLN A 1 86 ? -9.137 -1.693 14.260 1.00 97.81 86 GLN A N 1
ATOM 676 C CA . GLN A 1 86 ? -8.742 -0.855 13.125 1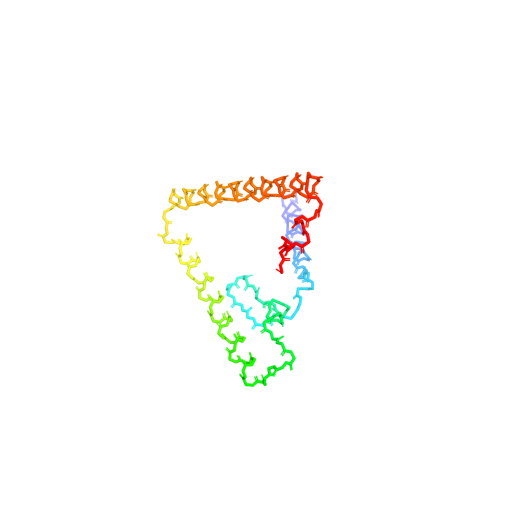.00 97.81 86 GLN A CA 1
ATOM 677 C C . GLN A 1 86 ? -7.996 0.397 13.606 1.00 97.81 86 GLN A C 1
ATOM 679 O O . GLN A 1 86 ? -6.893 0.653 13.138 1.00 97.81 86 GLN A O 1
ATOM 684 N N . GLU A 1 87 ? -8.531 1.101 14.608 1.00 98.12 87 GLU A N 1
ATOM 685 C CA . GLU A 1 87 ? -7.881 2.267 15.224 1.00 98.12 87 GLU A CA 1
ATOM 686 C C . GLU A 1 87 ? -6.499 1.913 15.795 1.00 98.12 87 GLU A C 1
ATOM 688 O O . GLU A 1 87 ? -5.515 2.601 15.526 1.00 98.12 87 GLU A O 1
ATOM 693 N N . ARG A 1 88 ? -6.387 0.782 16.506 1.00 98.19 88 ARG A N 1
ATOM 694 C CA . ARG A 1 88 ? -5.100 0.294 17.024 1.00 98.19 88 ARG A CA 1
ATOM 695 C C . ARG A 1 88 ? -4.083 0.034 15.905 1.00 98.19 88 ARG A C 1
ATOM 697 O O . ARG A 1 88 ? -2.895 0.306 16.082 1.00 98.19 88 ARG A O 1
ATOM 704 N N . LEU A 1 89 ? -4.515 -0.533 14.778 1.00 97.75 89 LEU A N 1
ATOM 705 C CA . LEU A 1 89 ? -3.649 -0.786 13.623 1.00 97.75 89 LEU A CA 1
ATOM 706 C C . LEU A 1 89 ? -3.230 0.518 12.936 1.00 97.75 89 LEU A C 1
ATOM 708 O O . LEU A 1 89 ? -2.058 0.661 12.586 1.00 97.75 89 LEU A O 1
ATOM 712 N N . ASP A 1 90 ? -4.144 1.474 12.794 1.00 97.44 90 ASP A N 1
ATOM 713 C CA . ASP A 1 90 ? -3.855 2.785 12.211 1.00 97.44 90 ASP A CA 1
ATOM 714 C C . ASP A 1 90 ? -2.834 3.564 13.056 1.00 97.44 90 ASP A C 1
ATOM 716 O O . ASP A 1 90 ? -1.893 4.155 12.514 1.00 97.44 90 ASP A O 1
ATOM 720 N N . ASP A 1 91 ? -2.938 3.498 14.386 1.00 98.31 91 ASP A N 1
ATOM 721 C CA . ASP A 1 91 ? -1.952 4.078 15.302 1.00 98.31 91 ASP A CA 1
ATOM 722 C C . ASP A 1 91 ? -0.561 3.453 15.128 1.00 98.31 91 ASP A C 1
ATOM 724 O O . ASP A 1 91 ? 0.445 4.169 15.083 1.00 98.31 91 ASP A O 1
ATOM 728 N N . LEU A 1 92 ? -0.489 2.128 14.964 1.00 98.44 92 LEU A N 1
ATOM 729 C CA . LEU A 1 92 ? 0.773 1.432 14.697 1.00 98.44 92 LEU A CA 1
ATOM 730 C C . LEU A 1 92 ? 1.381 1.838 13.351 1.00 98.44 92 LEU A C 1
ATOM 732 O O . LEU A 1 92 ? 2.589 2.064 13.269 1.00 98.44 92 LEU A O 1
ATOM 736 N N . VAL A 1 93 ? 0.566 1.971 12.301 1.00 98.12 93 VAL A N 1
ATOM 737 C CA . VAL A 1 93 ? 1.024 2.451 10.987 1.00 98.12 93 VAL A CA 1
ATOM 738 C C . VAL A 1 93 ? 1.575 3.874 11.097 1.00 98.12 93 VAL A C 1
ATOM 740 O O . VAL A 1 93 ? 2.625 4.180 10.525 1.00 98.12 93 VAL A O 1
ATOM 743 N N . ASN A 1 94 ? 0.912 4.740 11.863 1.00 98.38 94 ASN A N 1
ATOM 744 C CA . ASN A 1 94 ? 1.359 6.112 12.085 1.00 98.38 94 ASN A CA 1
ATOM 745 C C . ASN A 1 94 ? 2.674 6.183 12.869 1.00 98.38 94 ASN A C 1
ATOM 747 O O . ASN A 1 94 ? 3.546 6.974 12.502 1.00 98.38 94 ASN A O 1
ATOM 751 N N . GLN A 1 95 ? 2.849 5.355 13.900 1.00 98.56 95 GLN A N 1
ATOM 752 C CA . GLN A 1 95 ? 4.118 5.253 14.629 1.00 98.56 95 GLN A CA 1
ATOM 753 C C . GLN A 1 95 ? 5.238 4.759 13.715 1.00 98.56 95 GLN A C 1
ATOM 755 O O . GLN A 1 95 ? 6.267 5.419 13.592 1.00 98.56 95 GLN A O 1
ATOM 760 N N . TYR A 1 96 ? 4.998 3.676 12.974 1.00 98.50 96 TYR A N 1
ATOM 761 C CA . TYR A 1 96 ? 5.989 3.132 12.051 1.00 98.50 96 TYR A CA 1
ATOM 762 C C . TYR A 1 96 ? 6.407 4.146 10.977 1.00 98.50 96 TYR A C 1
ATOM 764 O O . TYR A 1 96 ? 7.584 4.256 10.633 1.00 98.50 96 TYR A O 1
ATOM 772 N N . LYS A 1 97 ? 5.462 4.955 10.481 1.00 98.31 97 LYS A N 1
ATOM 773 C CA . LYS A 1 97 ? 5.763 6.070 9.578 1.00 98.31 97 LYS A CA 1
ATOM 774 C C . LYS A 1 97 ? 6.696 7.092 10.234 1.00 98.31 97 LYS A C 1
ATOM 776 O O . LYS A 1 97 ? 7.650 7.527 9.595 1.00 98.31 97 LYS A O 1
ATOM 781 N N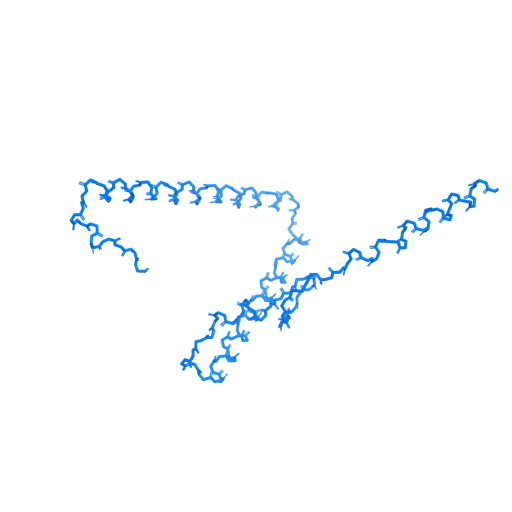 . GLN A 1 98 ? 6.445 7.492 11.479 1.00 98.50 98 GLN A N 1
ATOM 782 C CA . GLN A 1 98 ? 7.313 8.443 12.188 1.00 98.50 98 GLN A CA 1
ATOM 783 C C . GLN A 1 98 ? 8.723 7.882 12.393 1.00 98.50 98 GLN A C 1
ATOM 785 O O . GLN A 1 98 ? 9.707 8.596 12.168 1.00 98.50 98 GLN A O 1
ATOM 790 N N . ASP A 1 99 ? 8.820 6.604 12.752 1.00 98.50 99 ASP A N 1
ATOM 791 C CA . ASP A 1 99 ? 10.092 5.915 12.947 1.00 98.50 99 ASP A CA 1
ATOM 792 C C . ASP A 1 99 ? 10.892 5.843 11.648 1.00 98.50 99 ASP A C 1
ATOM 794 O O . ASP A 1 99 ? 12.073 6.196 11.635 1.00 98.50 99 ASP A O 1
ATOM 798 N N . LEU A 1 100 ? 10.240 5.479 10.538 1.00 98.56 100 LEU A N 1
ATOM 799 C CA . LEU A 1 100 ? 10.878 5.405 9.228 1.00 98.56 100 LEU A CA 1
ATOM 800 C C . LEU A 1 100 ? 11.470 6.760 8.820 1.00 98.56 100 LEU A C 1
ATOM 802 O O . LEU A 1 100 ? 12.643 6.837 8.468 1.00 98.56 100 LEU A O 1
ATOM 806 N N . TYR A 1 101 ? 10.694 7.841 8.933 1.00 98.25 101 TYR A N 1
ATOM 807 C CA . TYR A 1 101 ? 11.168 9.189 8.596 1.00 98.25 101 TYR A CA 1
ATOM 808 C C . TYR A 1 101 ? 12.320 9.632 9.497 1.00 98.25 101 TYR A C 1
ATOM 810 O O . TYR A 1 101 ? 13.313 10.183 9.017 1.00 98.25 101 TYR A O 1
ATOM 818 N N . SER A 1 102 ? 12.201 9.382 10.800 1.00 98.19 102 SER A N 1
ATOM 819 C CA . SER A 1 102 ? 13.233 9.739 11.770 1.00 98.19 102 SER A CA 1
ATOM 820 C C . SER A 1 102 ? 14.533 8.991 11.493 1.00 98.19 102 SER A C 1
ATOM 822 O O . SER A 1 102 ? 15.608 9.588 11.551 1.00 98.19 102 SER A O 1
ATOM 824 N N . GLN A 1 103 ? 14.443 7.702 11.167 1.00 98.19 103 GLN A N 1
ATOM 825 C CA . GLN A 1 103 ? 15.601 6.880 10.848 1.00 98.19 103 GLN A CA 1
ATOM 826 C C . GLN A 1 103 ? 16.251 7.318 9.537 1.00 98.19 103 GLN A C 1
ATOM 828 O O . GLN A 1 103 ? 17.440 7.620 9.531 1.00 98.19 103 GLN A O 1
ATOM 833 N N . THR A 1 104 ? 15.476 7.471 8.460 1.00 97.69 104 THR A N 1
ATOM 834 C CA . THR A 1 104 ? 16.002 7.938 7.168 1.00 97.69 104 THR A CA 1
ATOM 835 C C . THR A 1 104 ? 16.669 9.308 7.288 1.00 97.69 104 THR A C 1
ATOM 837 O O . THR A 1 104 ? 17.714 9.550 6.687 1.00 97.69 104 THR A O 1
ATOM 840 N N . PHE A 1 105 ? 16.110 10.212 8.098 1.00 96.69 105 PHE A N 1
ATOM 841 C CA . PHE A 1 105 ? 16.730 11.509 8.346 1.00 96.69 105 PHE A CA 1
ATOM 842 C C . PHE A 1 105 ? 18.051 11.392 9.120 1.00 96.69 105 PHE A C 1
ATOM 844 O O . PHE A 1 105 ? 19.031 12.042 8.751 1.00 96.69 105 PHE A O 1
ATOM 851 N N . LYS A 1 106 ? 18.114 10.549 10.161 1.00 96.88 106 LYS A N 1
ATOM 852 C CA . LYS A 1 106 ? 19.368 10.268 10.884 1.00 96.88 106 LYS A CA 1
ATOM 853 C C . LYS A 1 106 ? 20.429 9.699 9.945 1.00 96.88 106 LYS A C 1
ATOM 855 O O . LYS A 1 106 ? 21.556 10.187 9.958 1.00 96.88 106 LYS A O 1
ATOM 860 N N . ASP A 1 107 ? 20.058 8.742 9.101 1.00 95.69 107 ASP A N 1
ATOM 861 C CA . ASP A 1 107 ? 20.965 8.129 8.130 1.00 95.69 107 ASP A CA 1
ATOM 862 C C . ASP A 1 107 ? 21.502 9.177 7.145 1.00 95.69 107 ASP A C 1
ATOM 864 O O . ASP A 1 107 ? 22.707 9.243 6.899 1.00 95.69 107 ASP A O 1
ATOM 868 N N . ALA A 1 108 ? 20.642 10.080 6.663 1.00 94.56 108 ALA A N 1
ATOM 869 C CA . ALA A 1 108 ? 21.051 11.189 5.804 1.00 94.56 108 ALA A CA 1
ATOM 870 C C . ALA A 1 108 ? 22.024 12.160 6.504 1.00 94.56 108 ALA A C 1
ATOM 872 O O . ALA A 1 108 ? 22.981 12.633 5.885 1.00 94.56 108 ALA A O 1
ATOM 873 N N . LEU A 1 109 ? 21.822 12.454 7.795 1.00 94.25 109 LEU A N 1
ATOM 874 C CA . LEU A 1 109 ? 22.742 13.291 8.574 1.00 94.25 109 LEU A CA 1
ATOM 875 C C . LEU A 1 109 ? 24.102 12.620 8.784 1.00 94.25 109 LEU A C 1
ATOM 877 O O . LEU A 1 109 ? 25.136 13.283 8.658 1.00 94.25 109 LEU A O 1
ATOM 881 N N . VAL A 1 110 ? 24.109 11.321 9.089 1.00 93.38 110 VAL A N 1
ATOM 882 C CA . VAL A 1 110 ? 25.340 10.537 9.241 1.00 93.38 110 VAL A CA 1
ATOM 883 C C . VAL A 1 110 ? 26.094 10.501 7.917 1.00 93.38 110 VAL A C 1
ATOM 885 O O . VAL A 1 110 ? 27.272 10.850 7.892 1.00 93.38 110 VAL A O 1
ATOM 888 N N . ALA A 1 111 ? 25.413 10.189 6.811 1.00 89.38 111 ALA A N 1
ATOM 889 C CA . ALA A 1 111 ? 26.007 10.170 5.477 1.00 89.38 111 ALA A CA 1
ATOM 890 C C . ALA A 1 111 ? 26.608 11.533 5.097 1.00 89.38 111 ALA A C 1
ATOM 892 O O . ALA A 1 111 ? 27.752 11.606 4.650 1.00 89.38 111 ALA A O 1
ATOM 893 N N . LYS A 1 112 ? 25.885 12.633 5.351 1.00 87.25 112 LYS A N 1
ATOM 894 C CA . LYS A 1 112 ? 26.379 13.998 5.112 1.00 87.25 112 LYS A CA 1
ATOM 895 C C . LYS A 1 112 ? 27.617 14.326 5.951 1.00 87.25 112 LYS A C 1
ATOM 897 O O . LYS A 1 112 ? 28.565 14.921 5.443 1.00 87.25 112 LYS A O 1
ATOM 902 N N . THR A 1 113 ? 27.602 13.966 7.233 1.00 85.62 113 THR A N 1
ATOM 903 C CA . THR A 1 113 ? 28.724 14.218 8.149 1.00 85.62 113 THR A CA 1
ATOM 904 C C . THR A 1 113 ? 29.952 13.426 7.725 1.00 85.62 113 THR A C 1
ATOM 906 O O . THR A 1 113 ? 31.042 13.982 7.634 1.00 85.62 113 THR A O 1
ATOM 909 N N . LEU A 1 114 ? 29.768 12.147 7.402 1.00 85.12 114 LEU A N 1
ATOM 910 C CA . LEU A 1 114 ? 30.840 11.278 6.948 1.00 85.12 114 LEU A CA 1
ATOM 911 C C . LEU A 1 114 ? 31.428 11.809 5.629 1.00 85.12 114 LEU A C 1
ATOM 913 O O . LEU A 1 114 ? 32.641 11.949 5.532 1.00 85.12 114 LEU A O 1
ATOM 917 N N . PHE A 1 115 ? 30.590 12.205 4.658 1.00 82.19 115 PHE A N 1
ATOM 918 C CA . PHE A 1 115 ? 31.019 12.836 3.397 1.00 82.19 115 PHE A CA 1
ATOM 919 C C . PHE A 1 115 ? 31.889 14.085 3.617 1.00 82.19 115 PHE A C 1
ATOM 921 O O . PHE A 1 115 ? 32.896 14.255 2.938 1.00 82.19 115 PHE A O 1
ATOM 928 N N . TYR A 1 116 ? 31.537 14.943 4.582 1.00 82.88 116 TYR A N 1
ATOM 929 C CA . TYR A 1 116 ? 32.335 16.130 4.910 1.00 82.88 116 TYR A CA 1
ATOM 930 C C . TYR A 1 116 ? 33.662 15.786 5.606 1.00 82.88 116 TYR A C 1
ATOM 932 O O . TYR A 1 116 ? 34.681 16.413 5.328 1.00 82.88 116 TYR A O 1
ATOM 940 N N . LEU A 1 117 ? 33.654 14.817 6.527 1.00 84.12 117 LEU A N 1
ATOM 941 C CA . LEU A 1 117 ? 34.814 14.508 7.369 1.00 84.12 117 LEU A CA 1
ATOM 942 C C . LEU A 1 117 ? 35.857 13.626 6.685 1.00 84.12 117 LEU A C 1
ATOM 944 O O . LEU A 1 117 ? 37.013 13.635 7.099 1.00 84.12 117 LEU A O 1
ATOM 948 N N . LEU A 1 118 ? 35.470 12.859 5.670 1.00 78.62 118 LEU A N 1
ATOM 949 C CA . LEU A 1 118 ? 36.366 11.936 4.988 1.00 78.62 118 LEU A CA 1
ATOM 950 C C . LEU A 1 118 ? 36.074 11.972 3.462 1.00 78.62 118 LEU A C 1
ATOM 952 O O . LEU A 1 118 ? 35.364 11.141 2.920 1.00 78.62 118 LEU A O 1
ATOM 956 N N . PRO A 1 119 ? 36.591 12.933 2.691 1.00 70.12 119 PRO A N 1
ATOM 957 C CA . PRO A 1 119 ? 36.260 13.018 1.261 1.00 70.12 119 PRO A CA 1
ATOM 958 C C . PRO A 1 119 ? 36.700 11.781 0.450 1.00 70.12 119 PRO A C 1
ATOM 960 O O . PRO A 1 119 ? 35.997 11.353 -0.463 1.00 70.12 119 PRO A O 1
ATOM 963 N N . ASP A 1 120 ? 37.819 11.154 0.833 1.00 70.44 120 ASP A N 1
ATOM 964 C CA . ASP A 1 120 ? 38.434 10.057 0.071 1.00 70.44 120 ASP A CA 1
ATOM 965 C C . ASP A 1 120 ? 37.732 8.691 0.234 1.00 70.44 120 ASP A C 1
ATOM 967 O O . ASP A 1 120 ? 37.791 7.872 -0.683 1.00 70.44 120 ASP A O 1
ATOM 971 N N . TYR A 1 121 ? 37.019 8.421 1.343 1.00 65.00 121 TYR A N 1
ATOM 972 C CA . TYR A 1 121 ? 36.219 7.177 1.467 1.00 65.00 121 TYR A CA 1
ATOM 973 C C . TYR A 1 121 ? 34.861 7.292 0.747 1.00 65.00 121 TYR A C 1
ATOM 975 O O . TYR A 1 121 ? 34.273 6.272 0.385 1.00 65.00 121 TYR A O 1
ATOM 983 N N . ALA A 1 122 ? 34.351 8.512 0.529 1.00 57.75 122 ALA A N 1
ATOM 984 C CA . ALA A 1 122 ? 33.024 8.738 -0.045 1.00 57.75 122 ALA A CA 1
ATOM 985 C C . ALA A 1 122 ? 32.915 8.256 -1.504 1.00 57.75 122 ALA A C 1
ATOM 987 O O . ALA A 1 122 ? 31.825 7.909 -1.957 1.00 57.75 122 ALA A O 1
ATOM 988 N N . LEU A 1 123 ? 34.046 8.148 -2.212 1.00 58.78 123 LEU A N 1
ATOM 989 C CA . LEU A 1 123 ? 34.146 7.561 -3.554 1.00 58.78 123 LEU A CA 1
ATOM 990 C C . LEU A 1 123 ? 33.773 6.067 -3.603 1.00 58.78 123 LEU A C 1
ATOM 992 O O . LEU A 1 123 ? 33.462 5.559 -4.676 1.00 58.78 123 LEU A O 1
ATOM 996 N N . PHE A 1 124 ? 33.762 5.374 -2.459 1.00 60.12 124 PHE A N 1
ATOM 997 C CA . PHE A 1 124 ? 33.408 3.953 -2.351 1.00 60.12 124 PHE A CA 1
ATOM 998 C C . PHE A 1 124 ? 32.023 3.708 -1.729 1.00 60.12 124 PHE A C 1
ATOM 1000 O O . PHE A 1 124 ? 31.574 2.566 -1.689 1.00 60.12 124 PHE A O 1
ATOM 1007 N N . ALA A 1 125 ? 31.352 4.754 -1.231 1.00 55.56 125 ALA A N 1
ATOM 1008 C CA . ALA A 1 125 ? 30.118 4.650 -0.445 1.00 55.56 125 ALA A CA 1
ATOM 1009 C C . ALA A 1 125 ? 28.865 5.203 -1.153 1.00 55.56 125 ALA A C 1
ATOM 1011 O O . ALA A 1 125 ? 27.800 5.267 -0.538 1.00 55.56 125 ALA A O 1
ATOM 1012 N N . ALA A 1 126 ? 28.967 5.619 -2.419 1.00 47.16 126 ALA A N 1
ATOM 1013 C CA . ALA A 1 126 ? 27.802 6.067 -3.176 1.00 47.16 126 ALA A CA 1
ATOM 1014 C C . ALA A 1 126 ? 26.819 4.891 -3.364 1.00 47.16 126 ALA A C 1
ATOM 1016 O O . ALA A 1 126 ? 27.221 3.860 -3.910 1.00 47.16 126 ALA A O 1
ATOM 1017 N N . PRO A 1 127 ? 25.558 5.004 -2.908 1.00 50.66 127 PRO A N 1
ATOM 1018 C CA . PRO A 1 127 ? 24.572 3.958 -3.131 1.00 50.66 127 PRO A CA 1
ATOM 1019 C C . PRO A 1 127 ? 24.276 3.858 -4.632 1.00 50.66 127 PRO A C 1
ATOM 1021 O O . PRO A 1 127 ? 24.019 4.873 -5.281 1.00 50.66 127 PRO A O 1
ATOM 1024 N N . SER A 1 128 ? 24.364 2.635 -5.161 1.00 43.44 128 SER A N 1
ATOM 1025 C CA . SER A 1 128 ? 23.902 2.248 -6.501 1.00 43.44 128 SER A CA 1
ATOM 1026 C C . SER A 1 128 ? 22.411 2.488 -6.680 1.00 43.44 128 SER A C 1
ATOM 1028 O O . SER A 1 128 ? 21.676 2.116 -5.733 1.00 43.44 128 SER A O 1
#

Foldseek 3Di:
DVVVVVVVVVVVVVVVVPVVPPPDCDADFDDDDDPDTDHPVNLVVVDDPPDDPVRSVVSSVVVRVVVNVVVVVVVVCVVPPDPVVVVVVVVVVVVVVVVVVVVVVVVVVVLVVCCVVPVVCNVVVDDD

Sequence (128 aa):
MKKTVFILVICSVVFKSCELFTKKTMGTPVARVDETYLYKDDVAALVTPEMTVEDSAVIVNRFINRWATQQLLMEGARRNISLSEQERLDDLVNQYKQDLYSQTFKDALVAKTLFYLLPDYALFAAPS

pLDDT: mean 85.86, std 15.11, range [43.44, 98.56]